Protein AF-A0A653WY76-F1 (afdb_monomer_lite)

pLDDT: mean 89.17, std 7.69, range [44.72, 95.5]

Secondary structure (DSSP, 8-state):
-EEEEEESS-SHHHHHHHHHHHHHHTTT---EEEEEETT---SS-SEEEEETTSSPP--SSSEEEEES-TT-HHHHHHHHHHHHHHH--

Sequence (89 aa):
MNVYIACHSGFVTSAMAAKLFAQASEGRLSCTITHGTIQNIPNEVDLILYQEGATPVTHPTARVRSVRQLLSLEEYRLLVEEWMDEHET

Foldseek 3Di:
DEEEEAEQAFPDLFVLLQVLLCVLCPPQDDYDYYYGHLVPDDLPHAEYEYAPPPDDHDHDHHHYDHDPGSNDSVRSNVVSVVVNVVPVD

Structure (mmCIF, N/CA/C/O backbone):
data_AF-A0A653WY76-F1
#
_entry.id   AF-A0A653WY76-F1
#
loop_
_atom_site.group_PDB
_atom_site.id
_atom_site.type_symbol
_atom_site.label_atom_id
_atom_site.label_alt_id
_atom_site.label_comp_id
_atom_site.label_asym_id
_atom_site.label_entity_id
_atom_site.label_seq_id
_atom_site.pdbx_PDB_ins_code
_atom_site.Cartn_x
_atom_site.Cartn_y
_atom_site.Cartn_z
_atom_site.occupancy
_atom_site.B_iso_or_equiv
_atom_site.auth_seq_id
_atom_site.auth_comp_id
_atom_site.auth_asym_id
_atom_site.auth_atom_id
_atom_site.pdbx_PDB_model_num
ATOM 1 N N . MET A 1 1 ? -10.422 -4.398 4.784 1.00 88.50 1 MET A N 1
ATOM 2 C CA . MET A 1 1 ? -9.924 -3.764 3.546 1.00 88.50 1 MET A CA 1
ATOM 3 C C . MET A 1 1 ? -8.715 -4.528 3.021 1.00 88.50 1 MET A C 1
ATOM 5 O O . MET A 1 1 ? -7.787 -4.764 3.785 1.00 88.50 1 MET A O 1
ATOM 9 N N . ASN A 1 2 ? -8.705 -4.918 1.753 1.00 93.38 2 ASN A N 1
ATOM 10 C CA . ASN A 1 2 ? -7.600 -5.614 1.100 1.00 93.38 2 ASN A CA 1
ATOM 11 C C . ASN A 1 2 ? -6.676 -4.602 0.417 1.00 93.38 2 ASN A C 1
ATOM 13 O O . ASN A 1 2 ? -7.089 -3.885 -0.494 1.00 93.38 2 ASN A O 1
ATOM 17 N N . VAL A 1 3 ? -5.418 -4.558 0.849 1.00 94.75 3 VAL A N 1
ATOM 18 C CA . VAL A 1 3 ? -4.390 -3.665 0.304 1.00 94.75 3 VAL A CA 1
ATOM 19 C C . VAL A 1 3 ? -3.347 -4.494 -0.432 1.00 94.75 3 VAL A C 1
ATOM 21 O O . VAL A 1 3 ? -2.844 -5.482 0.107 1.00 94.75 3 VAL A O 1
ATOM 24 N N . TYR A 1 4 ? -3.000 -4.086 -1.649 1.00 95.50 4 TYR A N 1
ATOM 25 C CA . TYR A 1 4 ? -1.938 -4.698 -2.439 1.00 95.50 4 TYR A CA 1
ATOM 26 C C . TYR A 1 4 ? -0.830 -3.692 -2.731 1.00 95.50 4 TYR A C 1
ATOM 28 O O . TYR A 1 4 ? -1.060 -2.653 -3.348 1.00 95.50 4 TYR A O 1
ATOM 36 N N . ILE A 1 5 ? 0.397 -4.012 -2.329 1.00 94.56 5 ILE A N 1
ATOM 37 C CA . ILE A 1 5 ? 1.567 -3.192 -2.648 1.00 94.56 5 ILE A CA 1
ATOM 38 C C . ILE A 1 5 ? 2.299 -3.801 -3.836 1.00 94.56 5 ILE A C 1
ATOM 40 O O . ILE A 1 5 ? 2.899 -4.878 -3.745 1.00 94.56 5 ILE A O 1
ATOM 44 N N . ALA A 1 6 ? 2.261 -3.081 -4.950 1.00 92.19 6 ALA A N 1
ATOM 45 C CA . ALA A 1 6 ? 2.855 -3.482 -6.207 1.00 92.19 6 ALA A CA 1
ATOM 46 C C . ALA A 1 6 ? 4.230 -2.826 -6.399 1.00 92.19 6 ALA A C 1
ATOM 48 O O . ALA A 1 6 ? 4.393 -1.606 -6.332 1.00 92.19 6 ALA A O 1
ATOM 49 N N . CYS A 1 7 ? 5.236 -3.644 -6.695 1.00 88.62 7 CYS A N 1
ATOM 50 C CA . CYS A 1 7 ? 6.554 -3.188 -7.131 1.00 88.62 7 CYS A CA 1
ATOM 51 C C . CYS A 1 7 ? 6.964 -3.947 -8.398 1.00 88.62 7 CYS A C 1
ATOM 53 O O . CYS A 1 7 ? 6.442 -5.024 -8.669 1.00 88.62 7 CYS A O 1
ATOM 55 N N . HIS A 1 8 ? 7.910 -3.422 -9.178 1.00 81.44 8 HIS A N 1
ATOM 56 C CA . HIS A 1 8 ? 8.354 -4.076 -10.412 1.00 81.44 8 HIS A CA 1
ATOM 57 C C . HIS A 1 8 ? 8.860 -5.506 -10.157 1.00 81.44 8 HIS A C 1
ATOM 59 O O . HIS A 1 8 ? 8.441 -6.446 -10.826 1.00 81.44 8 HIS A O 1
ATOM 65 N N . SER A 1 9 ? 9.698 -5.677 -9.132 1.00 75.44 9 SER A N 1
ATOM 66 C CA . SER A 1 9 ? 10.287 -6.974 -8.788 1.00 75.44 9 SER A CA 1
ATOM 67 C C . SER A 1 9 ? 9.425 -7.792 -7.821 1.00 75.44 9 SER A C 1
ATOM 69 O O . SER A 1 9 ? 9.565 -9.003 -7.775 1.00 75.44 9 SER A O 1
ATOM 71 N N . GLY A 1 10 ? 8.556 -7.160 -7.024 1.00 70.50 10 GLY A N 1
ATOM 72 C CA . GLY A 1 10 ? 7.657 -7.851 -6.084 1.00 70.50 10 GLY A CA 1
ATOM 73 C C . GLY A 1 10 ? 8.320 -8.622 -4.927 1.00 70.50 10 GLY A C 1
ATOM 74 O O . GLY A 1 10 ? 7.643 -9.403 -4.264 1.00 70.50 10 GLY A O 1
ATOM 75 N N . PHE A 1 11 ? 9.619 -8.411 -4.674 1.00 73.81 11 PHE A N 1
ATOM 76 C CA . PHE A 1 11 ? 10.383 -9.117 -3.635 1.00 73.81 11 PHE A CA 1
ATOM 77 C C . PHE A 1 11 ? 10.626 -8.260 -2.379 1.00 73.81 11 PHE A C 1
ATOM 79 O O . PHE A 1 11 ? 9.801 -8.231 -1.470 1.00 73.81 11 PHE A O 1
ATOM 86 N N . VAL A 1 12 ? 11.775 -7.580 -2.292 1.00 78.12 12 VAL A N 1
ATOM 87 C CA . VAL A 1 12 ? 12.271 -7.004 -1.026 1.00 78.12 12 VAL A CA 1
ATOM 88 C C . VAL A 1 12 ? 11.568 -5.695 -0.674 1.00 78.12 12 VAL A C 1
ATOM 90 O O . VAL A 1 12 ? 11.075 -5.518 0.437 1.00 78.12 12 VAL A O 1
ATOM 93 N N . THR A 1 13 ? 11.489 -4.779 -1.635 1.00 85.31 13 THR A N 1
ATOM 94 C CA . THR A 1 13 ? 10.916 -3.441 -1.445 1.00 85.31 13 THR A CA 1
ATOM 95 C C . THR A 1 13 ? 9.426 -3.496 -1.139 1.00 85.31 13 THR A C 1
ATOM 97 O O . THR A 1 13 ? 8.961 -2.800 -0.243 1.00 85.31 13 THR A O 1
ATOM 100 N N . SER A 1 14 ? 8.686 -4.370 -1.819 1.00 85.12 14 SER A N 1
ATOM 101 C CA . SER A 1 14 ? 7.251 -4.564 -1.606 1.00 85.12 14 SER A CA 1
ATOM 102 C C . SER A 1 14 ? 6.943 -5.215 -0.253 1.00 85.12 14 SER A C 1
ATOM 104 O O . SER A 1 14 ? 5.981 -4.826 0.401 1.00 85.12 14 SER A O 1
ATOM 106 N N . ALA A 1 15 ? 7.787 -6.141 0.218 1.00 90.38 15 ALA A N 1
ATOM 107 C CA . ALA A 1 15 ? 7.640 -6.738 1.546 1.00 90.38 15 ALA A CA 1
ATOM 108 C C . ALA A 1 15 ? 7.916 -5.727 2.672 1.00 90.38 15 ALA A C 1
ATOM 110 O O . ALA A 1 15 ? 7.190 -5.679 3.665 1.00 90.38 15 ALA A O 1
ATOM 111 N N . MET A 1 16 ? 8.954 -4.893 2.525 1.00 92.62 16 MET A N 1
ATOM 112 C CA . MET A 1 16 ? 9.246 -3.825 3.489 1.00 92.62 16 MET A CA 1
ATOM 113 C C . MET A 1 16 ? 8.148 -2.762 3.500 1.00 92.62 16 MET A C 1
ATOM 115 O O . MET A 1 16 ? 7.682 -2.384 4.570 1.00 92.62 16 MET A O 1
ATOM 119 N N . ALA A 1 17 ? 7.690 -2.338 2.323 1.00 92.81 17 ALA A N 1
ATOM 120 C CA . ALA A 1 17 ? 6.563 -1.428 2.178 1.00 92.81 17 ALA A CA 1
ATOM 121 C C . ALA A 1 17 ? 5.296 -1.975 2.854 1.00 92.81 17 ALA A C 1
ATOM 123 O O . ALA A 1 17 ? 4.631 -1.239 3.574 1.00 92.81 17 ALA A O 1
ATOM 124 N N . ALA A 1 18 ? 5.005 -3.274 2.716 1.00 93.50 18 ALA A N 1
ATOM 125 C CA . ALA A 1 18 ? 3.879 -3.912 3.401 1.00 93.50 18 ALA A CA 1
ATOM 126 C C . ALA A 1 18 ? 3.985 -3.839 4.922 1.00 93.50 18 ALA A C 1
ATOM 128 O O . ALA A 1 18 ? 2.994 -3.544 5.587 1.00 93.50 18 ALA A O 1
ATOM 129 N N . LYS A 1 19 ? 5.184 -4.034 5.479 1.00 94.19 19 LYS A N 1
ATOM 130 C CA . LYS A 1 19 ? 5.408 -3.853 6.919 1.00 94.19 19 LYS A CA 1
ATOM 131 C C . LYS A 1 19 ? 5.226 -2.402 7.358 1.00 94.19 19 LYS A C 1
ATOM 133 O O . LYS A 1 19 ? 4.621 -2.166 8.398 1.00 94.19 19 LYS A O 1
ATOM 138 N N . LEU A 1 20 ? 5.727 -1.444 6.580 1.00 95.25 20 LEU A N 1
ATOM 139 C CA . LEU A 1 20 ? 5.581 -0.019 6.888 1.00 95.25 20 LEU A CA 1
ATOM 140 C C . LEU A 1 20 ? 4.119 0.425 6.816 1.00 95.25 20 LEU A C 1
ATOM 142 O O . LEU A 1 20 ? 3.659 1.131 7.707 1.00 95.25 20 LEU A O 1
ATOM 146 N N . PHE A 1 21 ? 3.375 -0.027 5.806 1.00 94.31 21 PHE A N 1
ATOM 147 C CA . PHE A 1 21 ? 1.947 0.253 5.707 1.00 94.31 21 PHE A CA 1
ATOM 148 C C . PHE A 1 21 ? 1.175 -0.392 6.863 1.00 94.31 21 PHE A C 1
ATOM 150 O O . PHE A 1 21 ? 0.365 0.282 7.488 1.00 94.31 21 PHE A O 1
ATOM 157 N N . ALA A 1 22 ? 1.488 -1.645 7.222 1.00 94.62 22 ALA A N 1
ATOM 158 C CA . ALA A 1 22 ? 0.896 -2.308 8.387 1.00 94.62 22 ALA A CA 1
ATOM 159 C C . ALA A 1 22 ? 1.103 -1.486 9.665 1.00 94.62 22 ALA A C 1
ATOM 161 O O . ALA A 1 22 ? 0.150 -1.227 10.395 1.00 94.62 22 ALA A O 1
ATOM 162 N N . GLN A 1 23 ? 2.330 -1.005 9.879 1.00 94.94 23 GLN A N 1
ATOM 163 C CA . GLN A 1 23 ? 2.674 -0.139 11.003 1.00 94.94 23 GLN A CA 1
ATOM 164 C C . GLN A 1 23 ? 1.951 1.218 10.952 1.00 94.94 23 GLN A C 1
ATOM 166 O O . GLN A 1 23 ? 1.571 1.748 11.990 1.00 94.94 23 GLN A O 1
ATOM 171 N N . ALA A 1 24 ? 1.757 1.803 9.768 1.00 93.75 24 ALA A N 1
ATOM 172 C CA . ALA A 1 24 ? 1.005 3.049 9.615 1.00 93.75 24 ALA A CA 1
ATOM 173 C C . ALA A 1 24 ? -0.496 2.868 9.902 1.00 93.75 24 ALA A C 1
ATOM 175 O O . ALA A 1 24 ? -1.126 3.763 10.459 1.00 93.75 24 ALA A O 1
ATOM 176 N N . SER A 1 25 ? -1.050 1.708 9.543 1.00 92.56 25 SER A N 1
ATOM 177 C CA . SER A 1 25 ? -2.464 1.358 9.724 1.00 92.56 25 SER A CA 1
ATOM 178 C C . SER A 1 25 ? -2.815 0.828 11.119 1.00 92.56 25 SER A C 1
ATOM 180 O O . SER A 1 25 ? -3.995 0.690 11.443 1.00 92.56 25 SER A O 1
ATOM 182 N N . GLU A 1 26 ? -1.817 0.513 11.947 1.00 92.44 26 GLU A N 1
ATOM 183 C CA . GLU A 1 26 ? -2.009 -0.147 13.238 1.00 92.44 26 GLU A CA 1
ATOM 184 C C . GLU A 1 26 ? -2.925 0.669 14.167 1.00 92.44 26 GLU A C 1
ATOM 186 O O . GLU A 1 26 ? -2.682 1.843 14.445 1.00 92.44 26 GLU A O 1
ATOM 191 N N . GLY A 1 27 ? -4.017 0.047 14.626 1.00 86.69 27 GLY A N 1
ATOM 192 C CA . GLY A 1 27 ? -5.017 0.683 15.494 1.00 86.69 27 GLY A CA 1
ATOM 193 C C . GLY A 1 27 ? -5.919 1.718 14.809 1.00 86.69 27 GLY A C 1
ATOM 194 O O . GLY A 1 27 ? -6.800 2.264 15.467 1.00 86.69 27 GLY A O 1
ATOM 195 N N . ARG A 1 28 ? -5.721 1.971 13.509 1.00 86.38 28 ARG A N 1
ATOM 196 C CA . ARG A 1 28 ? -6.476 2.953 12.715 1.00 86.38 28 ARG A CA 1
ATOM 197 C C . ARG A 1 28 ? -7.357 2.301 11.655 1.00 86.38 28 ARG A C 1
ATOM 199 O O . ARG A 1 28 ? -8.515 2.666 11.506 1.00 86.38 28 ARG A O 1
ATOM 206 N N . LEU A 1 29 ? -6.831 1.301 10.949 1.00 86.81 29 LEU A N 1
ATOM 207 C CA . LEU A 1 29 ? -7.530 0.606 9.868 1.00 86.81 29 LEU A CA 1
ATOM 208 C C . LEU A 1 29 ? -7.423 -0.909 10.035 1.00 86.81 29 LEU A C 1
ATOM 210 O O . LEU A 1 29 ? -6.358 -1.456 10.316 1.00 86.81 29 LEU A O 1
ATOM 214 N N . SER A 1 30 ? -8.534 -1.610 9.801 1.00 88.19 30 SER A N 1
ATOM 215 C CA . SER A 1 30 ? -8.530 -3.069 9.685 1.00 88.19 30 SER A CA 1
ATOM 216 C C . SER A 1 30 ? -8.274 -3.467 8.231 1.00 88.19 30 SER A C 1
ATOM 218 O O . SER A 1 30 ? -9.178 -3.457 7.381 1.00 88.19 30 SER A O 1
ATOM 220 N N . CYS A 1 31 ? -7.019 -3.798 7.927 1.00 89.94 31 CYS A N 1
ATOM 221 C CA . CYS A 1 31 ? -6.604 -4.175 6.583 1.00 89.94 31 CYS A CA 1
ATOM 222 C C . CYS A 1 31 ? -5.817 -5.487 6.516 1.00 89.94 31 CYS A C 1
ATOM 224 O O . CYS A 1 31 ? -5.019 -5.815 7.392 1.00 89.94 31 CYS A O 1
ATOM 226 N N . THR A 1 32 ? -6.010 -6.211 5.416 1.00 93.62 32 THR A N 1
ATOM 227 C CA . THR A 1 32 ? -5.192 -7.351 5.007 1.00 93.62 32 THR A CA 1
ATOM 228 C C . THR A 1 32 ? -4.247 -6.876 3.917 1.00 93.62 32 THR A C 1
ATOM 230 O O . THR A 1 32 ? -4.688 -6.446 2.853 1.00 93.62 32 THR A O 1
ATOM 233 N N . ILE A 1 33 ? -2.945 -6.924 4.191 1.00 94.62 33 ILE A N 1
ATOM 234 C CA . ILE A 1 33 ? -1.923 -6.372 3.302 1.00 94.62 33 ILE A CA 1
ATOM 235 C C . ILE A 1 33 ? -1.207 -7.520 2.606 1.00 94.62 33 ILE A C 1
ATOM 237 O O . ILE A 1 33 ? -0.638 -8.405 3.243 1.00 94.62 33 ILE A O 1
ATOM 241 N N . THR A 1 34 ? -1.222 -7.477 1.284 1.00 94.69 34 THR A N 1
ATOM 242 C CA . THR A 1 34 ? -0.500 -8.392 0.405 1.00 94.69 34 THR A CA 1
ATOM 243 C C . THR A 1 34 ? 0.440 -7.589 -0.484 1.00 94.69 34 THR A C 1
ATOM 245 O O . THR A 1 34 ? 0.312 -6.371 -0.624 1.00 94.69 34 THR A O 1
ATOM 248 N N . HIS A 1 35 ? 1.448 -8.244 -1.043 1.00 94.00 35 HIS A N 1
ATOM 249 C CA . HIS A 1 35 ? 2.432 -7.565 -1.870 1.00 94.00 35 HIS A CA 1
ATOM 250 C C . HIS A 1 35 ? 2.906 -8.466 -3.000 1.00 94.00 35 HIS A C 1
ATOM 252 O O . HIS A 1 35 ? 2.894 -9.692 -2.882 1.00 94.00 35 HIS A O 1
ATOM 258 N N . GLY A 1 36 ? 3.383 -7.856 -4.078 1.00 92.06 36 GLY A N 1
ATOM 259 C CA . GLY A 1 36 ? 3.927 -8.608 -5.196 1.00 92.06 36 GLY A CA 1
ATOM 260 C C . GLY A 1 36 ? 4.224 -7.743 -6.406 1.00 92.06 36 GLY A C 1
ATOM 261 O O . GLY A 1 36 ? 4.549 -6.556 -6.292 1.00 92.06 36 GLY A O 1
ATOM 262 N N . THR A 1 37 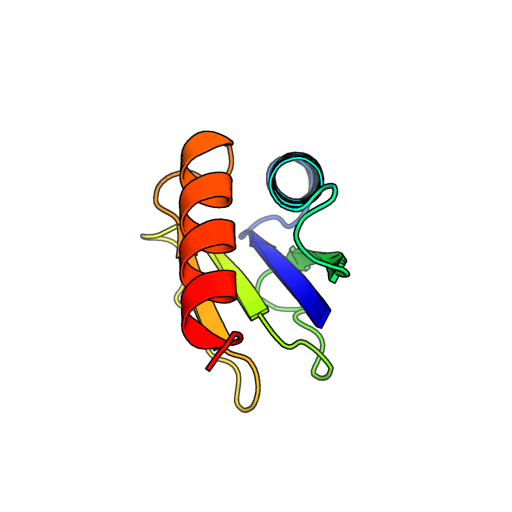? 4.190 -8.376 -7.572 1.00 91.19 37 THR A N 1
ATOM 263 C CA . THR A 1 37 ? 4.485 -7.713 -8.838 1.00 91.19 37 THR A CA 1
ATOM 264 C C . THR A 1 37 ? 3.255 -6.991 -9.372 1.00 91.19 37 THR A C 1
ATOM 266 O O . THR A 1 37 ? 2.122 -7.404 -9.141 1.00 91.19 37 THR A O 1
ATOM 269 N N . ILE A 1 38 ? 3.474 -5.954 -10.179 1.00 89.00 38 ILE A N 1
ATOM 270 C CA . ILE A 1 38 ? 2.395 -5.254 -10.902 1.00 89.00 38 ILE A CA 1
ATOM 271 C C . ILE A 1 38 ? 1.561 -6.177 -11.816 1.00 89.00 38 ILE A C 1
ATOM 273 O O . ILE A 1 38 ? 0.463 -5.810 -12.211 1.00 89.00 38 ILE A O 1
ATOM 277 N N . GLN A 1 39 ? 2.078 -7.358 -12.171 1.00 87.69 39 GLN A N 1
ATOM 278 C CA . GLN A 1 39 ? 1.413 -8.322 -13.057 1.00 87.69 39 GLN A CA 1
ATOM 279 C C . GLN A 1 39 ? 0.482 -9.281 -12.305 1.00 87.69 39 GLN A C 1
ATOM 281 O O . GLN A 1 39 ? -0.415 -9.856 -12.912 1.00 87.69 39 GLN A O 1
ATOM 286 N N . ASN A 1 40 ? 0.690 -9.450 -10.997 1.00 90.38 40 ASN A N 1
ATOM 287 C CA . ASN A 1 40 ? 0.004 -10.447 -10.172 1.00 90.38 40 ASN A CA 1
ATOM 288 C C . ASN A 1 40 ? -0.935 -9.787 -9.155 1.00 90.38 40 ASN A C 1
ATOM 290 O O . ASN A 1 40 ? -1.105 -10.288 -8.040 1.00 90.38 40 ASN A O 1
ATOM 294 N N . ILE A 1 41 ? -1.493 -8.634 -9.516 1.00 92.19 41 ILE A N 1
ATOM 295 C CA . ILE A 1 41 ? -2.460 -7.926 -8.682 1.00 92.19 41 ILE A CA 1
ATOM 296 C C . ILE A 1 41 ? -3.757 -8.756 -8.653 1.00 92.19 41 ILE A C 1
ATOM 298 O O . ILE A 1 41 ? -4.283 -9.086 -9.717 1.00 92.19 41 ILE A O 1
ATOM 302 N N . PRO A 1 42 ? -4.266 -9.133 -7.468 1.00 91.88 42 PRO A N 1
ATOM 303 C CA . PRO A 1 42 ? -5.495 -9.906 -7.344 1.00 91.88 42 PRO A CA 1
ATOM 304 C C . PRO A 1 42 ? -6.724 -9.045 -7.652 1.00 91.88 42 PRO A C 1
ATOM 306 O O . PRO A 1 42 ? -6.744 -7.860 -7.340 1.00 91.88 42 PRO A O 1
ATOM 309 N N . ASN A 1 43 ? -7.782 -9.667 -8.181 1.00 90.94 43 ASN A N 1
ATOM 310 C CA . ASN A 1 43 ? -9.044 -8.976 -8.480 1.00 90.94 43 ASN A CA 1
ATOM 311 C C . ASN A 1 43 ? -9.774 -8.482 -7.216 1.00 90.94 43 ASN A C 1
ATOM 313 O O . ASN A 1 43 ? -10.505 -7.495 -7.260 1.00 90.94 43 ASN A O 1
ATOM 317 N N . GLU A 1 44 ? -9.597 -9.186 -6.096 1.00 91.62 44 GLU A N 1
ATOM 318 C CA . GLU A 1 44 ? -10.229 -8.891 -4.805 1.00 91.62 44 GLU A CA 1
ATOM 319 C C . GLU A 1 44 ? -9.338 -7.977 -3.954 1.00 91.62 44 GLU A C 1
ATOM 321 O O . GLU A 1 44 ? -8.847 -8.351 -2.885 1.00 91.62 44 GLU A O 1
ATOM 326 N N . VAL A 1 45 ? -9.096 -6.766 -4.453 1.00 94.56 45 VAL A N 1
ATOM 327 C CA . VAL A 1 45 ? -8.318 -5.732 -3.764 1.00 94.56 45 VAL A CA 1
ATOM 328 C C . VAL A 1 45 ? -9.093 -4.418 -3.732 1.00 94.56 45 VAL A C 1
ATOM 330 O O . VAL A 1 45 ? -9.722 -4.041 -4.717 1.00 94.56 45 VAL A O 1
ATOM 333 N N . ASP A 1 46 ? -9.033 -3.718 -2.600 1.00 93.81 46 ASP A N 1
ATOM 334 C CA . ASP A 1 46 ? -9.701 -2.427 -2.404 1.00 93.81 46 ASP A CA 1
ATOM 335 C C . ASP A 1 46 ? -8.759 -1.260 -2.737 1.00 93.81 46 ASP A C 1
ATOM 337 O O . ASP A 1 46 ? -9.172 -0.261 -3.327 1.00 93.81 46 ASP A O 1
ATOM 341 N N . LEU A 1 47 ? -7.473 -1.396 -2.389 1.00 93.62 47 LEU A N 1
ATOM 342 C CA . LEU A 1 47 ? -6.439 -0.382 -2.602 1.00 93.62 47 LEU A CA 1
ATOM 343 C C . LEU A 1 47 ? -5.154 -0.995 -3.144 1.00 93.62 47 LEU A C 1
ATOM 345 O O . LEU A 1 47 ? -4.612 -1.943 -2.577 1.00 93.62 47 LEU A O 1
ATOM 349 N N . ILE A 1 48 ? -4.620 -0.387 -4.196 1.00 95.00 48 ILE A N 1
ATOM 350 C CA . ILE A 1 48 ? -3.321 -0.723 -4.764 1.00 95.00 48 ILE A CA 1
ATOM 351 C C . ILE A 1 48 ? -2.371 0.454 -4.584 1.00 95.00 48 ILE A C 1
ATOM 353 O O . ILE A 1 48 ? -2.660 1.565 -5.032 1.00 95.00 48 ILE A O 1
ATOM 357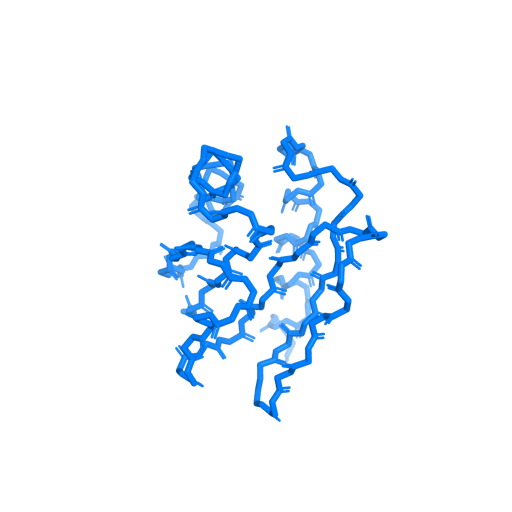 N N . LEU A 1 49 ? -1.222 0.183 -3.969 1.00 94.38 49 LEU A N 1
ATOM 358 C CA . LEU A 1 49 ? -0.130 1.135 -3.793 1.00 94.38 49 LEU A CA 1
ATOM 359 C C . LEU A 1 49 ? 1.040 0.751 -4.696 1.00 94.38 49 LEU A C 1
ATOM 361 O O . LEU A 1 49 ? 1.472 -0.401 -4.697 1.00 94.38 49 LEU A O 1
ATOM 365 N N . TYR A 1 50 ? 1.573 1.707 -5.450 1.00 93.31 50 TYR A N 1
ATOM 366 C CA . TYR A 1 50 ? 2.735 1.501 -6.321 1.00 93.31 50 TYR A CA 1
ATOM 367 C C . TYR A 1 50 ? 3.643 2.730 -6.318 1.00 93.31 50 TYR A C 1
ATOM 369 O O . TYR A 1 50 ? 3.225 3.810 -5.917 1.00 93.31 50 TYR A O 1
ATOM 377 N N . GLN A 1 51 ? 4.895 2.591 -6.750 1.00 91.50 51 GLN A N 1
ATOM 378 C CA . GLN A 1 51 ? 5.824 3.722 -6.759 1.00 91.50 51 GLN A CA 1
ATOM 379 C C . GLN A 1 51 ? 5.548 4.684 -7.927 1.00 91.50 51 GLN A C 1
ATOM 381 O O . GLN A 1 51 ? 5.427 4.255 -9.076 1.00 91.50 51 GLN A O 1
ATOM 386 N N . GLU A 1 52 ? 5.505 5.986 -7.650 1.00 90.19 52 GLU A N 1
ATOM 387 C CA . GLU A 1 52 ? 5.430 7.035 -8.666 1.00 90.19 52 GLU A CA 1
ATOM 388 C C . GLU A 1 52 ? 6.628 6.946 -9.627 1.00 90.19 52 GLU A C 1
ATOM 390 O O . GLU A 1 52 ? 7.758 6.661 -9.227 1.00 90.19 52 GLU A O 1
ATOM 395 N N . GLY A 1 53 ? 6.376 7.141 -10.923 1.00 85.94 53 GLY A N 1
ATOM 396 C CA . GLY A 1 53 ? 7.388 6.981 -11.971 1.00 85.94 53 GLY A CA 1
ATOM 397 C C . GLY A 1 53 ? 7.692 5.527 -12.359 1.00 85.94 53 GLY A C 1
ATOM 398 O O . GLY A 1 53 ? 8.413 5.305 -13.331 1.00 85.94 53 GLY A O 1
ATOM 399 N N . ALA A 1 54 ? 7.128 4.533 -11.662 1.00 84.12 54 ALA A N 1
ATOM 400 C CA . ALA A 1 54 ? 7.116 3.153 -12.139 1.00 84.12 54 ALA A CA 1
ATOM 401 C C . ALA A 1 54 ? 6.060 2.952 -13.243 1.00 84.12 54 ALA A C 1
ATOM 403 O O . ALA A 1 54 ? 5.321 3.868 -13.610 1.00 84.12 54 ALA A O 1
ATOM 404 N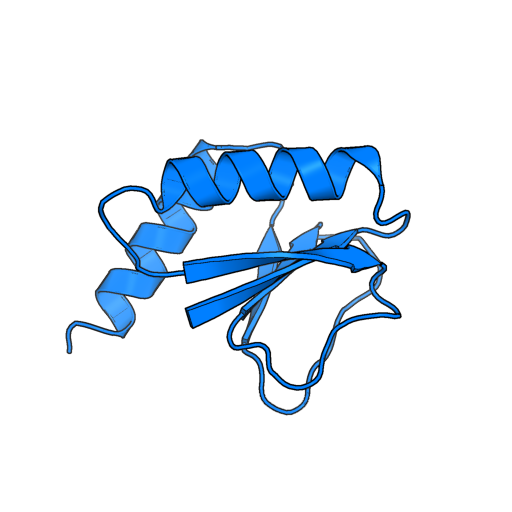 N . THR A 1 55 ? 5.977 1.728 -13.773 1.00 85.31 55 THR A N 1
ATOM 405 C CA . THR A 1 55 ? 4.923 1.342 -14.717 1.00 85.31 55 THR A CA 1
ATOM 406 C C . THR A 1 55 ? 3.544 1.667 -14.126 1.00 85.31 55 THR A C 1
ATOM 408 O O . THR A 1 55 ? 3.260 1.212 -13.014 1.00 85.31 55 THR A O 1
ATOM 411 N N . PRO A 1 56 ? 2.692 2.430 -14.838 1.00 85.25 56 PRO A N 1
ATOM 412 C CA . PRO A 1 56 ? 1.358 2.759 -14.361 1.00 85.25 56 PRO A CA 1
ATOM 413 C C . PRO A 1 56 ? 0.554 1.494 -14.082 1.00 85.25 56 PRO A C 1
ATOM 415 O O . PRO A 1 56 ? 0.543 0.564 -14.889 1.00 85.25 56 PRO A O 1
ATOM 418 N N . VAL A 1 57 ? -0.128 1.484 -12.944 1.00 88.94 57 VAL A N 1
ATOM 419 C CA . VAL A 1 57 ? -1.028 0.402 -12.556 1.00 88.94 57 VAL A CA 1
ATOM 420 C C . VAL A 1 57 ? -2.460 0.859 -12.794 1.00 88.94 57 VAL A C 1
ATOM 422 O O . VAL A 1 57 ? -2.822 1.988 -12.469 1.00 88.94 57 VAL A O 1
ATOM 425 N N . THR A 1 58 ? -3.285 -0.015 -13.359 1.00 90.00 58 THR A N 1
ATOM 426 C CA . THR A 1 58 ? -4.728 0.195 -13.479 1.00 90.00 58 THR A CA 1
ATOM 427 C C . THR A 1 58 ? -5.452 -1.037 -12.959 1.00 90.00 58 THR A C 1
ATOM 429 O O . THR A 1 58 ? -4.971 -2.161 -13.098 1.00 90.00 58 THR A O 1
ATOM 432 N N . HIS A 1 59 ? -6.600 -0.827 -12.323 1.00 92.81 59 HIS A N 1
ATOM 433 C CA . HIS A 1 59 ? -7.438 -1.906 -11.819 1.00 92.81 59 HIS A CA 1
ATOM 434 C C . HIS A 1 59 ? -8.910 -1.508 -11.963 1.00 92.81 59 HIS A C 1
ATOM 436 O O . HIS A 1 59 ? -9.235 -0.349 -11.706 1.00 92.81 59 HIS A O 1
ATOM 442 N N . PRO A 1 60 ? -9.801 -2.418 -12.395 1.00 89.44 60 PRO A N 1
ATOM 443 C CA . PRO A 1 60 ? -11.187 -2.067 -12.711 1.00 89.44 60 PRO A CA 1
ATOM 444 C C . PRO A 1 60 ? -12.021 -1.690 -11.482 1.00 89.44 60 PRO A C 1
ATOM 446 O O . PRO A 1 60 ? -12.948 -0.895 -11.594 1.00 89.44 60 PRO A O 1
ATOM 449 N N . THR A 1 61 ? -11.711 -2.273 -10.325 1.00 89.50 61 THR A N 1
ATOM 450 C CA . THR A 1 61 ? -12.527 -2.164 -9.104 1.00 89.50 61 THR A CA 1
ATOM 451 C C . THR A 1 61 ? -11.791 -1.537 -7.930 1.00 89.50 61 THR A C 1
ATOM 453 O O . THR A 1 61 ? -12.427 -1.081 -6.987 1.00 89.50 61 THR A O 1
ATOM 456 N N . ALA A 1 62 ? -10.460 -1.513 -7.978 1.00 92.56 62 ALA A N 1
ATOM 457 C CA . ALA A 1 62 ? -9.648 -1.103 -6.844 1.00 92.56 62 ALA A CA 1
ATOM 458 C C . ALA A 1 62 ? -9.226 0.343 -7.007 1.00 92.56 62 ALA A C 1
ATOM 460 O O . ALA A 1 62 ? -8.944 0.811 -8.114 1.00 92.56 62 ALA A O 1
ATOM 461 N N . ARG A 1 63 ? -9.095 1.035 -5.884 1.00 92.31 63 ARG A N 1
ATOM 462 C CA . ARG A 1 63 ? -8.500 2.359 -5.873 1.00 92.31 63 ARG A CA 1
ATOM 463 C C . ARG A 1 63 ? -7.001 2.233 -6.077 1.00 92.31 63 ARG A C 1
ATOM 465 O O . ARG A 1 63 ? -6.328 1.509 -5.353 1.00 92.31 63 ARG A O 1
ATOM 472 N N . VAL A 1 64 ?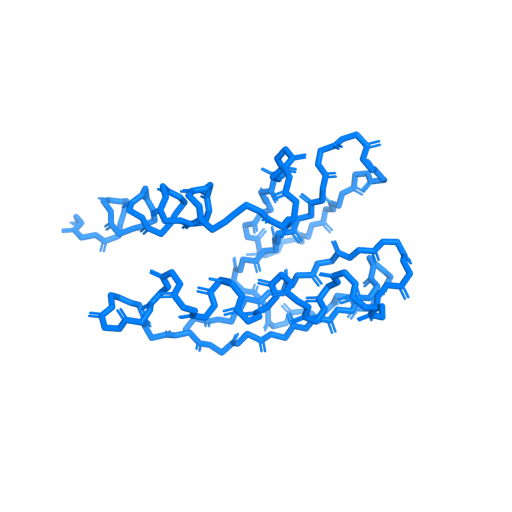 -6.468 2.947 -7.058 1.00 93.69 64 VAL A N 1
ATOM 473 C CA . VAL A 1 64 ? -5.038 2.919 -7.366 1.00 93.69 64 VAL A CA 1
ATOM 474 C C . VAL A 1 64 ? -4.402 4.230 -6.915 1.00 93.69 64 VAL A C 1
ATOM 476 O O . VAL A 1 64 ? -4.873 5.312 -7.273 1.00 93.69 64 VAL A O 1
ATOM 479 N N . ARG A 1 65 ? -3.342 4.141 -6.109 1.00 92.88 65 ARG A N 1
ATOM 480 C CA . ARG A 1 65 ? -2.595 5.289 -5.586 1.00 92.88 65 ARG A CA 1
ATOM 481 C C . ARG A 1 65 ? -1.096 5.082 -5.767 1.00 92.88 65 ARG A C 1
ATOM 483 O O . ARG A 1 65 ? -0.558 4.021 -5.458 1.00 92.88 65 ARG A O 1
ATOM 490 N N . SER A 1 66 ? -0.425 6.114 -6.262 1.00 92.38 66 SER A N 1
ATOM 491 C CA . SER A 1 66 ? 1.031 6.157 -6.318 1.00 92.38 66 SER A CA 1
ATOM 492 C C . SER A 1 66 ? 1.605 6.730 -5.026 1.00 92.38 66 SER A C 1
ATOM 494 O O . SER A 1 66 ? 1.046 7.678 -4.480 1.00 92.38 66 SER A O 1
ATOM 496 N N . VAL A 1 67 ? 2.749 6.209 -4.596 1.00 92.19 67 VAL A N 1
ATOM 497 C CA . VAL A 1 67 ? 3.576 6.761 -3.517 1.00 92.19 67 VAL A CA 1
ATOM 498 C C . VAL A 1 67 ? 4.922 7.197 -4.076 1.00 92.19 67 VAL A C 1
ATOM 500 O O . VAL A 1 67 ? 5.511 6.503 -4.908 1.00 92.19 67 VAL A O 1
ATOM 503 N N . ARG A 1 68 ? 5.441 8.333 -3.622 1.00 91.38 68 ARG A N 1
ATOM 504 C CA . ARG A 1 68 ? 6.751 8.853 -4.029 1.00 91.38 68 ARG A CA 1
ATOM 505 C C . ARG A 1 68 ? 7.864 7.928 -3.568 1.00 91.38 68 ARG A C 1
ATOM 507 O O . ARG A 1 68 ? 8.787 7.638 -4.331 1.00 91.38 68 ARG A O 1
ATOM 514 N N 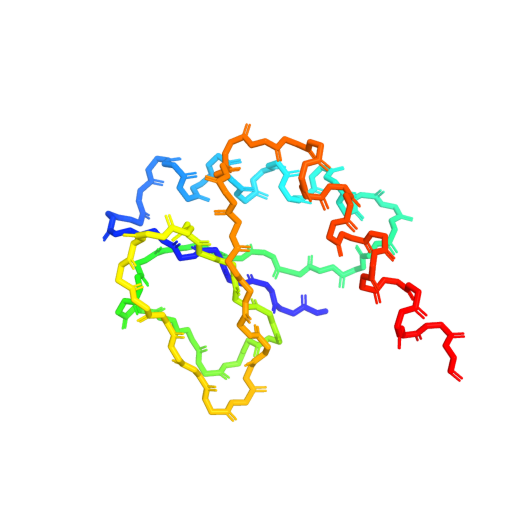. GLN A 1 69 ? 7.780 7.453 -2.326 1.00 88.75 69 GLN A N 1
ATOM 515 C CA . GLN A 1 69 ? 8.782 6.588 -1.720 1.00 88.75 69 GLN A CA 1
ATOM 516 C C . GLN A 1 69 ? 8.130 5.397 -1.018 1.00 88.75 69 GLN A C 1
ATOM 518 O O . GLN A 1 69 ? 7.607 5.502 0.086 1.00 88.75 69 GLN A O 1
ATOM 523 N N . LEU A 1 70 ? 8.285 4.204 -1.604 1.00 87.25 70 LEU A N 1
ATOM 524 C CA . LEU A 1 70 ? 7.769 2.953 -1.028 1.00 87.25 70 LEU A CA 1
ATOM 525 C C . LEU A 1 70 ? 8.294 2.645 0.387 1.00 87.25 70 LEU A C 1
ATOM 527 O O . LEU A 1 70 ? 7.696 1.841 1.100 1.00 87.25 70 LEU A O 1
ATOM 531 N N . LEU A 1 71 ? 9.420 3.235 0.787 1.00 90.56 71 LEU A N 1
ATOM 532 C CA . LEU A 1 71 ? 10.039 3.021 2.097 1.00 90.56 71 LEU A CA 1
ATOM 533 C C . LEU A 1 71 ? 9.839 4.206 3.057 1.00 90.56 71 LEU A C 1
ATOM 535 O O . LEU A 1 71 ? 10.600 4.354 4.011 1.00 90.56 71 LEU A O 1
ATOM 539 N N . SER A 1 72 ? 8.824 5.040 2.819 1.00 92.62 72 SER A N 1
ATOM 540 C CA . SER A 1 72 ? 8.469 6.161 3.691 1.00 92.62 72 SER A CA 1
ATOM 541 C C . SER A 1 72 ? 7.294 5.805 4.601 1.00 92.62 72 SER A C 1
ATOM 543 O O . SER A 1 72 ? 6.153 5.706 4.158 1.00 92.62 72 SER A O 1
ATOM 545 N N . LEU A 1 73 ? 7.558 5.639 5.902 1.00 93.00 73 LEU A N 1
ATOM 546 C CA . LEU A 1 73 ? 6.493 5.438 6.894 1.00 93.00 73 LEU A CA 1
ATOM 547 C C . LEU A 1 73 ? 5.565 6.657 6.991 1.00 93.00 73 LEU A C 1
ATOM 549 O O . LEU A 1 73 ? 4.364 6.504 7.187 1.00 93.00 73 LEU A O 1
ATOM 553 N N . GLU A 1 74 ? 6.131 7.859 6.887 1.00 94.06 74 GLU A N 1
ATOM 554 C CA . GLU A 1 74 ? 5.386 9.116 6.986 1.00 94.06 74 GLU A CA 1
ATOM 555 C C . GLU A 1 74 ? 4.367 9.248 5.853 1.00 94.06 74 GLU A C 1
ATOM 557 O O . GLU A 1 74 ? 3.212 9.574 6.103 1.00 94.06 74 GLU A O 1
ATOM 562 N N . GLU A 1 75 ? 4.757 8.885 4.630 1.00 93.75 75 GLU A N 1
ATOM 563 C CA . GLU A 1 75 ? 3.855 8.907 3.478 1.00 93.75 75 GLU A CA 1
ATOM 564 C C . GLU A 1 75 ? 2.682 7.934 3.661 1.00 93.75 75 GLU A C 1
ATOM 566 O O . GLU A 1 75 ? 1.536 8.283 3.386 1.00 93.75 75 GLU A O 1
ATOM 571 N N . TYR A 1 76 ? 2.929 6.743 4.215 1.00 94.00 76 TYR A N 1
ATOM 572 C CA . TYR A 1 76 ? 1.845 5.810 4.523 1.00 94.00 76 TYR A CA 1
ATOM 573 C C . TYR A 1 76 ? 0.923 6.296 5.638 1.00 94.00 76 TYR A C 1
ATOM 575 O O . TYR A 1 76 ? -0.272 6.027 5.578 1.00 94.00 76 TYR A O 1
ATOM 583 N N . ARG A 1 77 ? 1.440 7.014 6.641 1.00 93.81 77 ARG A N 1
ATOM 584 C CA . ARG A 1 77 ? 0.596 7.600 7.694 1.00 93.81 77 ARG A CA 1
ATOM 585 C C . ARG A 1 77 ? -0.364 8.636 7.127 1.00 93.81 77 ARG A C 1
ATOM 587 O O . ARG A 1 77 ? -1.542 8.571 7.453 1.00 93.81 77 ARG A O 1
ATOM 594 N N . LEU A 1 78 ? 0.122 9.510 6.248 1.00 92.50 78 LEU A N 1
ATOM 595 C CA . LEU A 1 78 ? -0.720 10.494 5.566 1.00 92.50 78 LEU A CA 1
ATOM 596 C C . LEU A 1 78 ? -1.793 9.811 4.712 1.00 92.50 78 LEU A C 1
ATOM 598 O O . LEU A 1 78 ? -2.958 10.167 4.801 1.00 92.50 78 LEU A O 1
ATOM 602 N N . LEU A 1 79 ? -1.433 8.768 3.958 1.00 91.75 79 LEU A N 1
ATOM 603 C CA . LEU A 1 79 ? -2.407 8.010 3.160 1.00 91.75 79 LEU A CA 1
ATOM 604 C C . LEU A 1 79 ? -3.472 7.315 4.011 1.00 91.75 79 LEU A C 1
ATOM 606 O O . LEU A 1 79 ? -4.628 7.232 3.606 1.00 91.75 79 LEU A O 1
ATOM 610 N N . VAL A 1 80 ? -3.082 6.782 5.170 1.00 91.69 80 VAL A N 1
ATOM 611 C CA . VAL A 1 80 ? -4.010 6.180 6.135 1.00 91.69 80 VAL A CA 1
ATOM 612 C C . VAL A 1 80 ? -4.960 7.236 6.701 1.00 91.69 80 VAL A C 1
ATOM 614 O O . VAL A 1 80 ? -6.151 6.964 6.802 1.00 91.69 80 VAL A O 1
ATOM 617 N N . GLU A 1 81 ? -4.453 8.422 7.045 1.00 91.12 81 GLU A N 1
ATOM 618 C CA . GLU A 1 81 ? -5.261 9.551 7.531 1.00 91.12 81 GLU A CA 1
ATOM 619 C C . GLU A 1 81 ? -6.252 10.031 6.466 1.00 91.12 81 GLU A C 1
ATOM 621 O O . GLU A 1 81 ? -7.451 10.050 6.725 1.00 91.12 81 GLU A O 1
ATOM 626 N N . GLU A 1 82 ? -5.784 10.285 5.241 1.00 89.50 82 GLU A N 1
ATOM 627 C CA . GLU A 1 82 ? -6.645 10.651 4.109 1.00 89.50 82 GLU A CA 1
ATOM 628 C C . GLU A 1 82 ? -7.741 9.607 3.862 1.00 89.50 82 GLU A C 1
ATOM 630 O O . GLU A 1 82 ? -8.896 9.949 3.610 1.00 89.50 82 GLU A O 1
ATOM 635 N N . TRP A 1 83 ? -7.395 8.318 3.941 1.00 86.88 83 TRP A N 1
ATOM 636 C CA . TRP A 1 83 ? -8.366 7.245 3.748 1.00 86.88 83 TRP A CA 1
ATOM 637 C C . TRP A 1 83 ? -9.439 7.230 4.836 1.00 86.88 83 TRP A C 1
ATOM 639 O O . TRP A 1 83 ? -10.606 6.974 4.534 1.00 86.88 83 TRP A O 1
ATOM 649 N N . MET A 1 84 ? -9.047 7.466 6.090 1.00 85.69 84 MET A N 1
ATOM 650 C CA . MET A 1 84 ? -9.981 7.539 7.210 1.00 85.69 84 MET A CA 1
ATOM 651 C C . MET A 1 84 ? -10.939 8.719 7.065 1.00 85.69 84 MET A C 1
ATOM 653 O O . MET A 1 84 ? -12.147 8.516 7.164 1.00 85.69 84 MET A O 1
ATOM 657 N N . ASP A 1 85 ? -10.423 9.905 6.742 1.00 86.06 85 ASP A N 1
ATOM 658 C CA . ASP A 1 85 ? -11.235 11.116 6.573 1.00 86.06 85 ASP A CA 1
ATOM 659 C C . ASP A 1 85 ? -12.308 10.942 5.483 1.00 86.06 85 ASP A C 1
ATOM 661 O O . ASP A 1 85 ? -13.440 11.404 5.622 1.00 86.06 85 ASP A O 1
ATOM 665 N N . GLU A 1 86 ? -11.982 10.231 4.402 1.00 81.81 86 GLU A N 1
ATOM 666 C CA . GLU A 1 86 ? -12.910 9.970 3.296 1.00 81.81 86 GLU A CA 1
ATOM 667 C C . GLU A 1 86 ? -13.980 8.903 3.600 1.00 81.81 86 GLU A C 1
ATOM 669 O O . GLU A 1 86 ? -14.969 8.832 2.872 1.00 81.81 86 GLU A O 1
ATOM 674 N N . HIS A 1 87 ? -13.792 8.060 4.623 1.00 72.94 87 HIS A N 1
ATOM 675 C CA . HIS A 1 87 ? -14.698 6.944 4.949 1.00 72.94 87 HIS A CA 1
ATOM 676 C C . HIS A 1 87 ? -15.390 7.075 6.319 1.00 72.94 87 HIS A C 1
ATOM 678 O O . HIS A 1 87 ? -16.205 6.219 6.662 1.00 72.94 87 HIS A O 1
ATOM 684 N N . GLU A 1 88 ? -15.100 8.124 7.097 1.00 58.34 88 GLU A N 1
ATOM 685 C CA . GLU A 1 88 ? -15.825 8.481 8.331 1.00 58.34 88 GLU A CA 1
ATOM 686 C C . GLU A 1 88 ? -17.021 9.439 8.102 1.00 58.34 88 GLU A C 1
ATOM 688 O O . GLU A 1 88 ? -17.643 9.882 9.070 1.00 58.34 88 GLU A O 1
ATOM 693 N N . THR A 1 89 ? -17.393 9.732 6.845 1.00 44.72 89 THR A N 1
ATOM 694 C CA . THR A 1 89 ? -18.614 10.493 6.478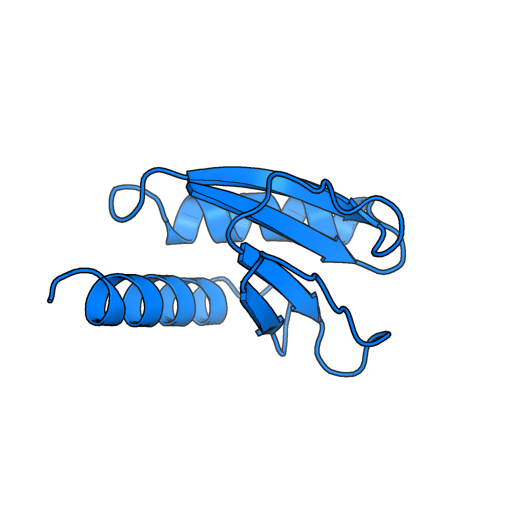 1.00 44.72 89 THR A CA 1
ATOM 695 C C . THR A 1 89 ? -19.717 9.609 5.911 1.00 44.72 89 THR A C 1
ATOM 697 O O . THR A 1 89 ? -20.897 9.914 6.203 1.00 44.72 89 THR A O 1
#

Radius of gyration: 11.9 Å; chains: 1; bounding box: 31×22×30 Å